Protein AF-A0A2V5M736-F1 (afdb_monomer_lite)

Radius of gyration: 25.71 Å; chains: 1; bounding box: 48×57×89 Å

pLDDT: mean 70.09, std 12.22, range [40.94, 85.44]

Foldseek 3Di:
DDDDDDDDDDDPPPPDDPDDDDDDDDQDCDPNDRDDPLVVLLVVLVVLLVVLVVVQVVVCVVVVHNDRDPVNLVSLLVSLVSQLCSCVPPVVDPVSNCVSPVCNVVSVVVVVCVVVDPDPPPVPPPDDPDD

Structure (mmCIF, N/CA/C/O backbone):
data_AF-A0A2V5M736-F1
#
_entry.id   AF-A0A2V5M736-F1
#
loop_
_atom_site.group_PDB
_atom_site.id
_atom_site.type_symbol
_atom_site.label_atom_id
_atom_site.label_alt_id
_atom_site.label_comp_id
_atom_site.label_asym_id
_atom_site.label_entity_id
_atom_site.label_seq_id
_atom_site.pdbx_PDB_ins_code
_atom_site.Cartn_x
_atom_site.Cartn_y
_atom_site.Cartn_z
_atom_site.occupancy
_atom_site.B_iso_or_equiv
_atom_site.auth_seq_id
_atom_site.auth_comp_id
_atom_site.auth_asym_id
_atom_site.auth_atom_id
_atom_site.pdbx_PDB_model_num
ATOM 1 N N . MET A 1 1 ? 23.558 45.824 -41.342 1.00 46.72 1 MET A N 1
ATOM 2 C CA . MET A 1 1 ? 22.916 44.499 -41.543 1.00 46.72 1 MET A CA 1
ATOM 3 C C . MET A 1 1 ? 23.801 43.703 -42.495 1.00 46.72 1 MET A C 1
ATOM 5 O O . MET A 1 1 ? 24.246 44.355 -43.432 1.00 46.72 1 MET A O 1
ATOM 9 N N . PRO A 1 2 ? 24.092 42.393 -42.314 1.00 46.56 2 PRO A N 1
ATOM 10 C CA . PRO A 1 2 ? 23.456 41.366 -41.462 1.00 46.56 2 PRO A CA 1
ATOM 11 C C . PRO A 1 2 ? 24.421 40.740 -40.410 1.00 46.56 2 PRO A C 1
ATOM 13 O O . PRO A 1 2 ? 25.632 40.865 -40.515 1.00 46.56 2 PRO A O 1
ATOM 16 N N . ALA A 1 3 ? 23.926 40.324 -39.235 1.00 50.12 3 ALA A N 1
ATOM 17 C CA . ALA A 1 3 ? 23.600 38.936 -38.836 1.00 50.12 3 ALA A CA 1
ATOM 18 C C . ALA A 1 3 ? 24.798 37.967 -38.975 1.00 50.12 3 ALA A C 1
ATOM 20 O O . ALA A 1 3 ? 25.278 37.733 -40.069 1.00 50.12 3 ALA A O 1
ATOM 21 N N . GLY A 1 4 ? 25.364 37.381 -37.922 1.00 51.75 4 GLY A N 1
ATOM 22 C CA . GLY A 1 4 ? 24.696 36.724 -36.808 1.00 51.75 4 GLY A CA 1
ATOM 23 C C . GLY A 1 4 ? 24.844 35.211 -36.980 1.00 51.75 4 GLY A C 1
ATOM 24 O O . GLY A 1 4 ? 24.398 34.684 -37.992 1.00 51.75 4 GLY A O 1
ATOM 25 N N . LYS A 1 5 ? 25.455 34.543 -35.989 1.00 51.03 5 LYS A N 1
ATOM 26 C CA . LYS A 1 5 ? 25.045 33.256 -35.379 1.00 51.03 5 LYS A CA 1
ATOM 27 C C . LYS A 1 5 ? 26.230 32.621 -34.637 1.00 51.03 5 LYS A C 1
ATOM 29 O O . LYS A 1 5 ? 27.162 32.109 -35.241 1.00 51.03 5 LYS A O 1
ATOM 34 N N . ARG A 1 6 ? 26.149 32.631 -33.301 1.00 58.22 6 ARG A N 1
ATOM 35 C CA . ARG A 1 6 ? 26.844 31.655 -32.448 1.00 58.22 6 ARG A CA 1
ATOM 36 C C . ARG A 1 6 ? 26.275 30.265 -32.767 1.00 58.22 6 ARG A C 1
ATOM 38 O O . ARG A 1 6 ? 25.044 30.166 -32.809 1.00 58.22 6 ARG A O 1
ATOM 45 N N . PRO A 1 7 ? 27.091 29.212 -32.938 1.00 57.09 7 PRO A N 1
ATOM 46 C CA . PRO A 1 7 ? 26.573 27.857 -32.925 1.00 57.09 7 PRO A CA 1
ATOM 47 C C . PRO A 1 7 ? 26.137 27.550 -31.493 1.00 57.09 7 PRO A C 1
ATOM 49 O O . PRO A 1 7 ? 26.945 27.451 -30.572 1.00 57.09 7 PRO A O 1
ATOM 52 N N . ARG A 1 8 ? 24.822 27.503 -31.318 1.00 60.22 8 ARG A N 1
ATOM 53 C CA . ARG A 1 8 ? 24.154 26.860 -30.202 1.00 60.22 8 ARG A CA 1
ATOM 54 C C . ARG A 1 8 ? 23.979 25.383 -30.572 1.00 60.22 8 ARG A C 1
ATOM 56 O O . ARG A 1 8 ? 23.652 25.082 -31.715 1.00 60.22 8 ARG A O 1
ATOM 63 N N . ASP A 1 9 ? 24.146 24.538 -29.564 1.00 56.28 9 ASP A N 1
ATOM 64 C CA . ASP A 1 9 ? 23.500 23.232 -29.415 1.00 56.28 9 ASP A CA 1
ATOM 65 C C . ASP A 1 9 ? 24.159 22.021 -30.102 1.00 56.28 9 ASP A C 1
ATOM 67 O O . ASP A 1 9 ? 23.994 21.732 -31.282 1.00 56.28 9 ASP A O 1
ATOM 71 N N . GLY A 1 10 ? 24.854 21.247 -29.271 1.00 55.25 10 GLY A N 1
ATOM 72 C CA . GLY A 1 10 ? 25.363 19.905 -29.539 1.00 55.25 10 GLY A CA 1
ATOM 73 C C . GLY A 1 10 ? 26.433 19.625 -28.485 1.00 55.25 10 GLY A C 1
ATOM 74 O O . GLY A 1 10 ? 27.446 20.297 -28.462 1.00 55.25 10 GLY A O 1
ATOM 75 N N . MET A 1 11 ? 26.295 18.728 -27.519 1.00 48.44 11 MET A N 1
ATOM 76 C CA . MET A 1 11 ? 25.617 17.447 -27.531 1.00 48.44 11 MET A CA 1
ATOM 77 C C . MET A 1 11 ? 25.265 17.098 -26.079 1.00 48.44 11 MET A C 1
ATOM 79 O O . MET A 1 11 ? 26.144 16.826 -25.267 1.00 48.44 11 MET A O 1
ATOM 83 N N . CYS A 1 12 ? 23.975 17.076 -25.744 1.00 49.59 12 CYS A N 1
ATOM 84 C CA . CYS A 1 12 ? 23.503 16.300 -24.601 1.00 49.59 12 CYS A CA 1
ATOM 85 C C . CYS A 1 12 ? 23.469 14.832 -25.057 1.00 49.59 12 CYS A C 1
ATOM 87 O O . CYS A 1 12 ? 22.487 14.364 -25.628 1.00 49.59 12 CYS A O 1
ATOM 89 N N . SER A 1 13 ? 24.595 14.131 -24.920 1.00 51.31 13 SER A N 1
ATOM 90 C CA . SER A 1 13 ? 24.792 12.736 -25.341 1.00 51.31 13 SER A CA 1
ATOM 91 C C . SER A 1 13 ? 24.376 11.704 -24.281 1.00 51.31 13 SER A C 1
ATOM 93 O O . SER A 1 13 ? 24.669 10.522 -24.429 1.00 51.31 13 SER A O 1
ATOM 95 N N . TRP A 1 14 ? 23.640 12.107 -23.241 1.00 40.94 14 TRP A N 1
ATOM 96 C CA . TRP A 1 14 ? 23.296 11.251 -22.095 1.00 40.94 14 TRP A CA 1
ATOM 97 C C . TRP A 1 14 ? 21.907 10.605 -22.136 1.00 40.94 14 TRP A C 1
ATOM 99 O O . TRP A 1 14 ? 21.395 10.190 -21.101 1.00 40.94 14 TRP A O 1
ATOM 109 N N . GLN A 1 15 ? 21.269 10.477 -23.303 1.00 53.62 15 GLN A N 1
ATOM 110 C CA . GLN A 1 15 ? 19.900 9.943 -23.338 1.00 53.62 15 GLN A CA 1
ATOM 111 C C . GLN A 1 15 ? 19.605 9.039 -24.529 1.00 53.62 15 GLN A C 1
ATOM 113 O O . GLN A 1 15 ? 18.580 9.157 -25.191 1.00 53.62 15 GLN A O 1
ATOM 118 N N . ARG A 1 16 ? 20.506 8.092 -24.796 1.00 53.06 16 ARG A N 1
ATOM 119 C CA . ARG A 1 16 ? 20.179 6.886 -25.564 1.00 53.06 16 ARG A CA 1
ATOM 120 C C . ARG A 1 16 ? 20.833 5.678 -24.912 1.00 53.06 16 ARG A C 1
ATOM 122 O O . ARG A 1 16 ? 21.934 5.291 -25.277 1.00 53.06 16 ARG A O 1
ATOM 129 N N . GLN A 1 17 ? 20.138 5.086 -23.948 1.00 54.66 17 GLN A N 1
ATOM 130 C CA . GLN A 1 17 ? 20.361 3.685 -23.614 1.00 54.66 17 GLN A CA 1
ATOM 131 C C . GLN A 1 17 ? 19.423 2.844 -24.496 1.00 54.66 17 GLN A C 1
ATOM 133 O O . GLN A 1 17 ? 18.205 3.033 -24.417 1.00 54.66 17 GLN A O 1
ATOM 138 N N . PRO A 1 18 ? 19.950 1.963 -25.365 1.00 46.91 18 PRO A N 1
ATOM 139 C CA . PRO A 1 18 ? 19.142 0.981 -26.066 1.00 46.91 18 PRO A CA 1
ATOM 140 C C . PRO A 1 18 ? 18.792 -0.120 -25.062 1.00 46.9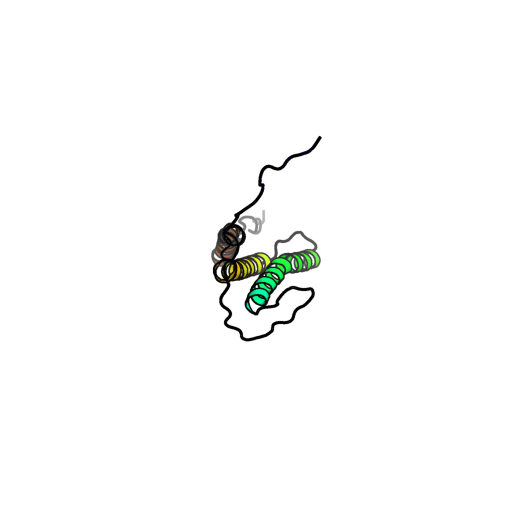1 18 PRO A C 1
ATOM 142 O O . PRO A 1 18 ? 19.645 -0.904 -24.653 1.00 46.91 18 PRO A O 1
ATOM 145 N N . MET A 1 19 ? 17.536 -0.159 -24.623 1.00 48.19 19 MET A N 1
ATOM 146 C CA . MET A 1 19 ? 17.047 -1.277 -23.823 1.00 48.19 19 MET A CA 1
ATOM 147 C C . MET A 1 19 ? 16.938 -2.498 -24.735 1.00 48.19 19 MET A C 1
ATOM 149 O O . MET A 1 19 ? 16.061 -2.567 -25.598 1.00 48.19 19 MET A O 1
ATOM 153 N N . HIS A 1 20 ? 17.872 -3.432 -24.561 1.00 52.50 20 HIS A N 1
ATOM 154 C CA . HIS A 1 20 ? 17.876 -4.718 -25.238 1.00 52.50 20 HIS A CA 1
ATOM 155 C C . HIS A 1 20 ? 16.542 -5.435 -25.010 1.00 52.50 20 HIS A C 1
ATOM 157 O O . HIS A 1 20 ? 16.119 -5.691 -23.884 1.00 52.50 20 HIS A O 1
ATOM 163 N N . SER A 1 21 ? 15.877 -5.716 -26.126 1.00 65.31 21 SER A N 1
ATOM 164 C CA . SER A 1 21 ? 14.635 -6.465 -26.224 1.00 65.31 21 SER A CA 1
ATOM 165 C C . SER A 1 21 ? 14.881 -7.942 -25.934 1.00 65.31 21 SER A C 1
ATOM 167 O O . SER A 1 21 ? 15.687 -8.567 -26.615 1.00 65.31 21 SER A O 1
ATOM 169 N N . PHE A 1 22 ? 14.135 -8.509 -24.989 1.00 52.44 22 PHE A N 1
ATOM 170 C CA . PHE A 1 22 ? 13.790 -9.931 -24.981 1.00 52.44 22 PHE A CA 1
ATOM 171 C C . PHE A 1 22 ? 12.305 -10.045 -24.617 1.00 52.44 22 PHE A C 1
ATOM 173 O O . PHE A 1 22 ? 11.903 -9.929 -23.462 1.00 52.44 22 PHE A O 1
ATOM 180 N N . HIS A 1 23 ? 11.494 -10.148 -25.669 1.00 64.56 23 HIS A N 1
ATOM 181 C CA . HIS A 1 23 ? 10.037 -10.252 -25.658 1.00 64.56 23 HIS A CA 1
ATOM 182 C C . HIS A 1 23 ? 9.572 -11.580 -25.053 1.00 64.56 23 HIS A C 1
ATOM 184 O O . HIS A 1 23 ? 10.181 -12.602 -25.340 1.00 64.56 23 HIS A O 1
ATOM 190 N N . LEU A 1 24 ? 8.435 -11.584 -24.350 1.00 53.69 24 LEU A N 1
ATOM 191 C CA . LEU A 1 24 ? 7.320 -12.505 -24.619 1.00 53.69 24 LEU A CA 1
ATOM 192 C C . LEU A 1 24 ? 6.146 -12.161 -23.689 1.00 53.69 24 LEU A C 1
ATOM 194 O O . LEU A 1 24 ? 6.280 -12.226 -22.472 1.00 53.69 24 LEU A O 1
ATOM 198 N N . LEU A 1 25 ? 4.994 -11.872 -24.301 1.00 51.34 25 LEU A N 1
ATOM 199 C CA . LEU A 1 25 ? 3.650 -11.686 -23.730 1.00 51.34 25 LEU A CA 1
ATOM 200 C C . LEU A 1 25 ? 3.168 -10.229 -23.553 1.00 51.34 25 LEU A C 1
ATOM 202 O O . LEU A 1 25 ? 3.359 -9.586 -22.522 1.00 51.34 25 LEU A O 1
ATOM 206 N N . ALA A 1 26 ? 2.394 -9.832 -24.573 1.00 53.12 26 ALA A N 1
ATOM 207 C CA . ALA A 1 26 ? 1.316 -8.840 -24.569 1.00 53.12 26 ALA A CA 1
ATOM 208 C C . ALA A 1 26 ? 1.676 -7.360 -24.776 1.00 53.12 26 ALA A C 1
ATOM 210 O O . ALA A 1 26 ? 1.221 -6.519 -24.010 1.00 53.12 26 ALA A O 1
ATOM 211 N N . ASP A 1 27 ? 2.348 -7.027 -25.885 1.00 48.66 27 ASP A N 1
ATOM 212 C CA . ASP A 1 27 ? 2.401 -5.653 -26.409 1.00 48.66 27 ASP A CA 1
ATOM 213 C C . ASP A 1 27 ? 1.004 -5.185 -26.888 1.00 48.66 27 ASP A C 1
ATOM 215 O O . ASP A 1 27 ? 0.715 -5.101 -28.081 1.00 48.66 27 ASP A O 1
ATOM 219 N N . ALA A 1 28 ? 0.097 -4.883 -25.956 1.00 53.41 28 ALA A N 1
ATOM 220 C CA . ALA A 1 28 ? -1.131 -4.148 -26.239 1.00 53.41 28 ALA A CA 1
ATOM 221 C C . ALA A 1 28 ? -0.828 -2.651 -26.109 1.00 53.41 28 ALA A C 1
ATOM 223 O O . ALA A 1 28 ? -0.633 -2.140 -25.008 1.00 53.41 28 ALA A O 1
ATOM 224 N N . ALA A 1 29 ? -0.759 -1.933 -27.229 1.00 50.38 29 ALA A N 1
ATOM 225 C CA . ALA A 1 29 ? -0.625 -0.481 -27.227 1.00 50.38 29 ALA A CA 1
ATOM 226 C C . ALA A 1 29 ? -1.997 0.160 -26.970 1.00 50.38 29 ALA A C 1
ATOM 228 O O . ALA A 1 29 ? -2.729 0.485 -27.901 1.00 50.38 29 ALA A O 1
ATOM 229 N N . ILE A 1 30 ? -2.358 0.354 -25.702 1.00 54.81 30 ILE A N 1
ATOM 230 C CA . ILE A 1 30 ? -3.514 1.184 -25.346 1.00 54.81 30 ILE A CA 1
ATOM 231 C C . ILE A 1 30 ? -2.988 2.612 -25.163 1.00 54.81 30 ILE A C 1
ATOM 233 O O . ILE A 1 30 ? -2.168 2.869 -24.283 1.00 54.81 30 ILE A O 1
ATOM 237 N N . ALA A 1 31 ? -3.403 3.533 -26.038 1.00 55.03 31 ALA A N 1
ATOM 238 C CA . ALA A 1 31 ? -3.054 4.960 -25.977 1.00 55.03 31 ALA A CA 1
ATOM 239 C C . ALA A 1 31 ? -1.536 5.288 -25.986 1.00 55.03 31 ALA A C 1
ATOM 241 O O . ALA A 1 31 ? -1.097 6.234 -25.337 1.00 55.03 31 ALA A O 1
ATOM 242 N N . GLY A 1 32 ? -0.715 4.513 -26.709 1.00 58.25 32 GLY A N 1
ATOM 243 C CA . GLY A 1 32 ? 0.740 4.743 -26.804 1.00 58.25 32 GLY A CA 1
ATOM 244 C C . GLY A 1 32 ? 1.551 4.231 -25.605 1.00 58.25 32 GLY A C 1
ATOM 245 O O . GLY A 1 32 ? 2.759 4.453 -25.530 1.00 58.25 32 GLY A O 1
ATOM 246 N N . ILE A 1 33 ? 0.912 3.515 -24.676 1.00 60.69 33 ILE A N 1
ATOM 247 C CA . ILE A 1 33 ? 1.567 2.873 -23.537 1.00 60.69 33 ILE A CA 1
ATOM 248 C C . ILE A 1 33 ? 1.793 1.402 -23.892 1.00 60.69 33 ILE A C 1
ATOM 250 O O . ILE A 1 33 ? 0.842 0.640 -24.025 1.00 60.69 33 ILE A O 1
ATOM 254 N N . THR A 1 34 ? 3.056 0.989 -24.029 1.00 64.88 34 THR A N 1
ATOM 255 C CA . THR A 1 34 ? 3.420 -0.426 -24.218 1.00 64.88 34 THR A CA 1
ATOM 256 C C . THR A 1 34 ? 3.078 -1.215 -22.960 1.00 64.88 34 THR A C 1
ATOM 258 O O . THR A 1 34 ? 3.733 -1.040 -21.935 1.00 64.88 34 THR A O 1
ATOM 261 N N . VAL A 1 35 ? 2.020 -2.018 -22.953 1.00 61.25 35 VAL A N 1
ATOM 262 C CA . VAL A 1 35 ? 1.694 -2.827 -21.771 1.00 61.25 35 VAL A CA 1
ATOM 263 C C . VAL A 1 35 ? 2.678 -3.999 -21.716 1.00 61.25 35 VAL A C 1
ATOM 265 O O . VAL A 1 35 ? 2.805 -4.736 -22.673 1.00 61.25 35 VAL A O 1
ATOM 268 N N . ASN A 1 36 ? 3.416 -4.141 -20.613 1.00 73.88 36 ASN A N 1
ATOM 269 C CA . ASN A 1 36 ? 4.322 -5.269 -20.361 1.00 73.88 36 ASN A CA 1
ATOM 270 C C . ASN A 1 36 ? 3.845 -5.991 -19.097 1.00 73.88 36 ASN A C 1
ATOM 272 O O . ASN A 1 36 ? 3.305 -5.333 -18.204 1.00 73.88 36 ASN A O 1
ATOM 276 N N . GLY A 1 37 ? 4.119 -7.293 -18.949 1.00 73.88 37 GLY A N 1
ATOM 277 C CA . GLY A 1 37 ? 3.794 -8.044 -17.720 1.00 73.88 37 GLY A CA 1
ATOM 278 C C . GLY A 1 37 ? 4.306 -7.368 -16.436 1.00 73.88 37 GLY A C 1
ATOM 279 O O . GLY A 1 37 ? 3.605 -7.290 -15.430 1.00 73.88 37 GLY A O 1
ATOM 280 N N . TRP A 1 38 ? 5.476 -6.731 -16.508 1.00 70.94 38 TRP A N 1
ATOM 281 C CA . TRP A 1 38 ? 6.030 -5.913 -15.425 1.00 70.94 38 TRP A CA 1
ATOM 282 C C . TRP A 1 38 ? 5.202 -4.661 -15.095 1.00 70.94 38 TRP A C 1
ATOM 284 O O . TRP A 1 38 ? 5.089 -4.289 -13.930 1.00 70.94 38 TRP A O 1
ATOM 294 N N . LYS A 1 39 ? 4.578 -4.016 -16.089 1.00 73.19 39 LYS A N 1
ATOM 295 C CA . LYS A 1 39 ? 3.671 -2.878 -15.854 1.00 73.19 39 LYS A CA 1
ATOM 296 C C . LYS A 1 39 ? 2.360 -3.328 -15.219 1.00 73.19 39 LYS A C 1
ATOM 298 O O . LYS A 1 39 ? 1.842 -2.612 -14.370 1.00 73.19 39 LYS A O 1
ATOM 303 N N . ILE A 1 40 ? 1.870 -4.520 -15.570 1.00 79.75 40 ILE A N 1
ATOM 304 C CA . ILE A 1 40 ? 0.701 -5.125 -14.916 1.00 79.75 40 ILE A CA 1
ATOM 305 C C . ILE A 1 40 ? 0.992 -5.333 -13.426 1.00 79.75 40 ILE A C 1
ATOM 307 O O . ILE A 1 40 ? 0.152 -4.991 -12.597 1.00 79.75 40 ILE A O 1
ATOM 311 N N . LEU A 1 41 ? 2.202 -5.785 -13.068 1.00 79.44 41 LEU A N 1
ATOM 312 C CA . LEU A 1 41 ? 2.615 -5.905 -11.668 1.00 79.44 41 LEU A CA 1
ATOM 313 C C . LEU A 1 41 ? 2.580 -4.544 -10.946 1.00 79.44 41 LEU A C 1
ATOM 315 O O . LEU A 1 41 ? 1.970 -4.428 -9.883 1.00 79.44 41 LEU A O 1
ATOM 319 N N . GLY A 1 42 ? 3.141 -3.492 -11.550 1.00 80.00 42 GLY A N 1
ATOM 320 C CA . GLY A 1 42 ? 3.092 -2.130 -10.999 1.00 80.00 42 GLY A CA 1
ATOM 321 C C . GLY A 1 42 ? 1.667 -1.576 -10.849 1.00 80.00 42 GLY A C 1
ATOM 322 O O . GLY A 1 42 ? 1.333 -0.965 -9.833 1.00 80.00 42 GLY A O 1
ATOM 323 N N . TRP A 1 43 ? 0.791 -1.826 -11.824 1.00 82.25 43 TRP A N 1
ATOM 324 C CA . TRP A 1 43 ? -0.621 -1.441 -11.748 1.00 82.25 43 TRP A CA 1
ATOM 325 C C . TRP A 1 43 ? -1.378 -2.229 -10.687 1.00 82.25 43 TRP A C 1
ATOM 327 O O . TRP A 1 43 ? -2.157 -1.638 -9.947 1.00 82.25 43 TRP A O 1
ATOM 337 N N . SER A 1 44 ? -1.104 -3.526 -10.550 1.00 82.19 44 SER A N 1
ATOM 338 C CA . SER A 1 44 ? -1.696 -4.354 -9.500 1.00 82.19 44 SER A CA 1
ATOM 339 C C . SER A 1 44 ? -1.302 -3.850 -8.107 1.00 82.19 44 SER A C 1
ATOM 341 O O . SER A 1 44 ? -2.169 -3.697 -7.251 1.00 82.19 44 SER A O 1
ATOM 343 N N . GLY A 1 45 ? -0.035 -3.457 -7.914 1.00 80.12 45 GLY A N 1
ATOM 344 C CA . GLY A 1 45 ? 0.435 -2.799 -6.694 1.00 80.12 45 GLY A CA 1
ATOM 345 C C . GLY A 1 45 ? -0.324 -1.504 -6.399 1.00 80.12 45 GLY A C 1
ATOM 346 O O . GLY A 1 45 ? -0.786 -1.313 -5.277 1.00 80.12 45 GLY A O 1
ATOM 347 N N . ASN A 1 46 ? -0.545 -0.656 -7.409 1.00 82.38 46 ASN A N 1
ATOM 348 C CA . ASN A 1 46 ? -1.351 0.563 -7.262 1.00 82.38 46 ASN A CA 1
ATOM 349 C C . ASN A 1 46 ? -2.822 0.278 -6.933 1.00 82.38 46 AS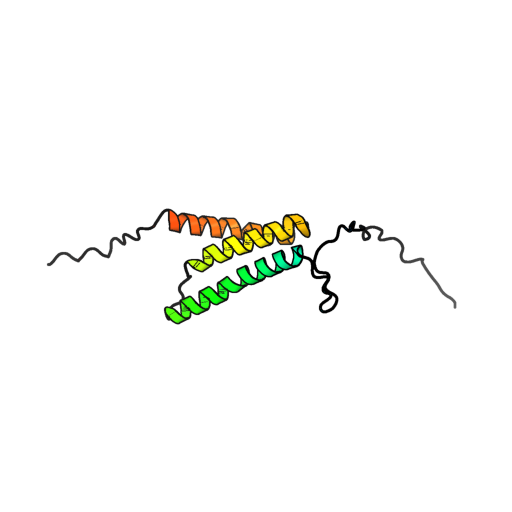N A C 1
ATOM 351 O O . ASN A 1 46 ? -3.399 0.966 -6.094 1.00 82.38 46 ASN A O 1
ATOM 355 N N . VAL A 1 47 ? -3.432 -0.736 -7.553 1.00 85.44 47 VAL A N 1
ATOM 356 C CA . VAL A 1 47 ? -4.816 -1.140 -7.265 1.00 85.44 47 VAL A CA 1
ATOM 357 C C . VAL A 1 47 ? -4.936 -1.641 -5.829 1.00 85.44 47 VAL A C 1
ATOM 359 O O . VAL A 1 47 ? -5.837 -1.213 -5.113 1.00 85.44 47 VAL A O 1
ATOM 362 N N . VAL A 1 48 ? -4.003 -2.478 -5.370 1.00 81.69 48 VAL A N 1
ATOM 363 C CA . VAL A 1 48 ? -3.957 -2.957 -3.978 1.00 81.69 48 VAL A CA 1
ATOM 364 C C . VAL A 1 48 ? -3.741 -1.796 -3.006 1.00 81.69 48 VAL A C 1
ATOM 366 O O . VAL A 1 48 ? -4.408 -1.715 -1.974 1.00 81.69 48 VAL A O 1
ATOM 369 N N . PHE A 1 49 ? -2.865 -0.851 -3.352 1.00 77.00 49 PHE A N 1
ATOM 370 C CA . PHE A 1 49 ? -2.629 0.339 -2.540 1.00 77.00 49 PHE A CA 1
ATOM 371 C C . PHE A 1 49 ? -3.867 1.247 -2.474 1.00 77.00 49 PHE A C 1
ATOM 373 O O . PHE A 1 49 ? -4.177 1.785 -1.415 1.00 77.00 49 PHE A O 1
ATOM 380 N N . GLY A 1 50 ? -4.616 1.381 -3.571 1.00 78.75 50 GLY A N 1
ATOM 381 C CA . GLY A 1 50 ? -5.889 2.106 -3.621 1.00 78.75 50 GLY A CA 1
ATOM 382 C C . GLY A 1 50 ? -7.023 1.388 -2.883 1.00 78.75 50 GLY A C 1
ATOM 383 O O . GLY A 1 50 ? -7.829 2.033 -2.208 1.00 78.75 50 GLY A O 1
ATOM 384 N N . ALA A 1 51 ? -7.047 0.052 -2.918 1.00 82.00 51 ALA A N 1
ATOM 385 C CA . ALA A 1 51 ? -8.052 -0.769 -2.247 1.00 82.00 51 ALA A CA 1
ATOM 386 C C . ALA A 1 51 ? -8.107 -0.514 -0.732 1.00 82.00 51 ALA A C 1
ATOM 388 O O . ALA A 1 51 ? -9.171 -0.659 -0.133 1.00 82.00 51 ALA A O 1
ATOM 389 N N . ARG A 1 52 ? -7.016 -0.038 -0.112 1.00 79.50 52 ARG A N 1
ATOM 390 C CA . ARG A 1 52 ? -6.993 0.360 1.308 1.00 79.50 52 ARG A CA 1
ATOM 391 C C . ARG A 1 52 ? -8.066 1.396 1.656 1.00 79.50 52 ARG A C 1
ATOM 393 O O . ARG A 1 52 ? -8.627 1.345 2.747 1.00 79.50 52 ARG A O 1
ATOM 400 N N . PHE A 1 53 ? -8.347 2.326 0.742 1.00 79.56 53 PHE A N 1
ATOM 401 C CA . PHE A 1 53 ? -9.359 3.362 0.939 1.00 79.56 53 PHE A CA 1
ATOM 402 C C . PHE A 1 53 ? -10.765 2.793 0.784 1.00 79.56 53 PHE A C 1
ATOM 404 O O . PHE A 1 53 ? -11.650 3.144 1.553 1.00 79.56 53 PHE A O 1
ATOM 411 N N . ILE A 1 54 ? -10.951 1.856 -0.146 1.00 82.69 54 ILE A N 1
ATOM 412 C CA . ILE A 1 54 ? -12.224 1.153 -0.329 1.00 82.69 54 ILE A CA 1
ATOM 413 C C . ILE A 1 54 ? -12.540 0.309 0.911 1.00 82.69 54 ILE A C 1
ATOM 415 O O . ILE A 1 54 ? -13.640 0.382 1.448 1.00 82.69 54 ILE A O 1
ATOM 419 N N . ILE A 1 55 ? -11.561 -0.439 1.426 1.00 79.12 55 ILE A N 1
ATOM 420 C CA . ILE A 1 55 ? -11.716 -1.241 2.648 1.00 79.12 55 ILE A CA 1
ATOM 421 C C . ILE A 1 55 ? -12.010 -0.339 3.851 1.00 79.12 55 ILE A C 1
ATOM 423 O O . ILE A 1 55 ? -12.877 -0.663 4.662 1.00 79.12 55 ILE A O 1
ATOM 427 N N . GLN A 1 56 ? -11.319 0.799 3.965 1.00 78.75 56 GLN A N 1
ATOM 428 C CA . GLN A 1 56 ? -11.579 1.787 5.013 1.00 78.75 56 GLN A CA 1
ATOM 429 C C . GLN A 1 56 ? -12.982 2.381 4.914 1.00 78.75 56 GLN A C 1
ATOM 431 O O . GLN A 1 56 ? -13.659 2.473 5.936 1.00 78.75 56 GLN A O 1
ATOM 436 N N . TRP A 1 57 ? -13.441 2.717 3.713 1.00 81.06 57 TRP A N 1
ATOM 437 C CA . TRP A 1 57 ? -14.790 3.215 3.489 1.00 81.06 57 TRP A CA 1
ATOM 438 C C . TRP A 1 57 ? -15.834 2.167 3.889 1.00 81.06 57 TRP A C 1
ATOM 440 O O . TRP A 1 57 ? -16.648 2.436 4.771 1.00 81.06 57 TRP A O 1
ATOM 450 N N . ILE A 1 58 ? -15.752 0.945 3.355 1.00 80.94 58 ILE A N 1
ATOM 451 C CA . ILE A 1 58 ? -16.703 -0.134 3.668 1.00 80.94 58 ILE A CA 1
ATOM 452 C C . ILE A 1 58 ? -16.738 -0.416 5.178 1.00 80.94 58 ILE A C 1
ATOM 454 O O . ILE A 1 58 ? -17.810 -0.577 5.763 1.00 80.94 58 ILE A O 1
ATOM 458 N N . ALA A 1 59 ? -15.577 -0.453 5.836 1.00 76.75 59 ALA A N 1
ATOM 459 C CA . ALA A 1 59 ? -15.502 -0.677 7.275 1.00 76.75 59 ALA A CA 1
ATOM 460 C C . ALA A 1 59 ? -16.094 0.485 8.087 1.00 76.75 59 ALA A C 1
ATOM 462 O O . ALA A 1 59 ? -16.821 0.249 9.052 1.00 76.75 59 ALA A O 1
ATOM 463 N N . SER A 1 60 ? -15.817 1.727 7.686 1.00 75.44 60 SER A N 1
ATOM 464 C CA . SER A 1 60 ? -16.355 2.931 8.322 1.00 75.44 60 SER A CA 1
ATOM 465 C C . SER A 1 60 ? -17.874 3.009 8.179 1.00 75.44 60 SER A C 1
ATOM 467 O O . SER A 1 60 ? -18.571 3.353 9.132 1.00 75.44 60 SER A O 1
ATOM 469 N N . GLU A 1 61 ? -18.404 2.648 7.013 1.00 82.00 61 GLU A N 1
ATOM 470 C CA . GLU A 1 61 ? -19.838 2.661 6.726 1.00 82.00 61 GLU A CA 1
ATOM 471 C C . GLU A 1 61 ? -20.576 1.563 7.498 1.00 82.00 61 GLU A C 1
ATOM 473 O O . GLU A 1 61 ? -21.611 1.816 8.118 1.00 82.00 61 GLU A O 1
ATOM 478 N N . ARG A 1 62 ? -19.979 0.368 7.587 1.00 75.44 62 ARG A N 1
ATOM 479 C CA . ARG A 1 62 ? -20.518 -0.742 8.381 1.00 75.44 62 ARG A CA 1
ATOM 480 C C . ARG A 1 62 ? -20.482 -0.470 9.889 1.00 75.44 62 ARG A C 1
ATOM 482 O O . ARG A 1 62 ? -21.367 -0.930 10.604 1.00 75.44 62 ARG A O 1
ATOM 489 N N . ALA A 1 63 ? -19.486 0.271 10.376 1.00 74.94 63 ALA A N 1
ATOM 490 C CA . ALA A 1 63 ? -19.330 0.596 11.795 1.00 74.94 63 ALA A CA 1
ATOM 491 C C . ALA A 1 63 ? -19.957 1.945 12.207 1.00 74.94 63 ALA A C 1
ATOM 493 O O . ALA A 1 63 ? -20.020 2.232 13.404 1.00 74.94 63 ALA A O 1
ATOM 494 N N . ARG A 1 64 ? -20.379 2.786 11.243 1.00 75.94 64 ARG A N 1
ATOM 495 C CA . ARG A 1 64 ? -20.769 4.208 11.41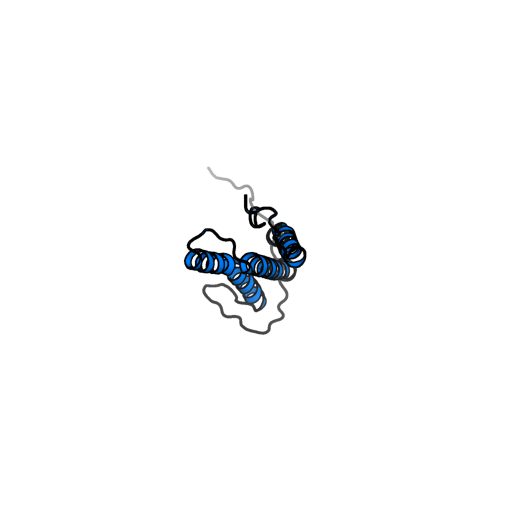4 1.00 75.94 64 ARG A CA 1
ATOM 496 C C . ARG A 1 64 ? -19.821 5.012 12.313 1.00 75.94 64 ARG A C 1
ATOM 498 O O . ARG A 1 64 ? -20.231 5.926 13.026 1.00 75.94 64 ARG A O 1
ATOM 505 N N . LYS A 1 65 ? -18.548 4.637 12.316 1.00 62.72 65 LYS A N 1
ATOM 506 C CA . LYS A 1 65 ? -17.489 5.213 13.144 1.00 62.72 65 LYS A CA 1
ATOM 507 C C . LYS A 1 65 ? -16.219 5.235 12.305 1.00 62.72 65 LYS A C 1
ATOM 509 O O . LYS A 1 65 ? -16.009 4.338 11.49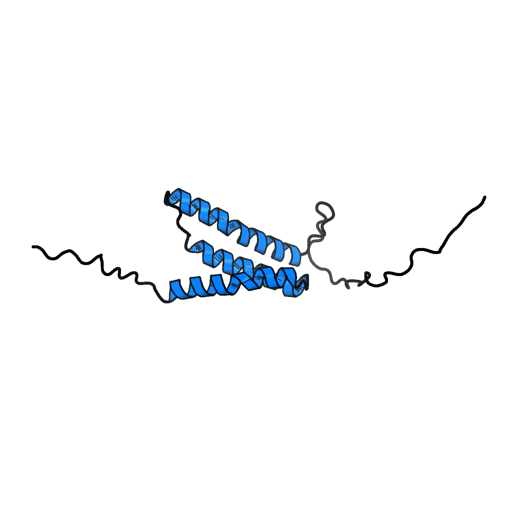2 1.00 62.72 65 LYS A O 1
ATOM 514 N N . SER A 1 66 ? -15.365 6.234 12.521 1.00 55.88 66 SER A N 1
ATOM 515 C CA . SER A 1 66 ? -14.038 6.282 11.901 1.00 55.88 66 SER A CA 1
ATOM 516 C C . SER A 1 66 ? -13.149 5.223 12.554 1.00 55.88 66 SER A C 1
ATOM 518 O O . SER A 1 66 ? -12.461 5.484 13.539 1.00 55.88 66 SER A O 1
ATOM 520 N N . VAL A 1 67 ? -13.252 3.986 12.068 1.00 62.75 67 VAL A N 1
ATOM 521 C CA . VAL A 1 67 ? -12.457 2.851 12.541 1.00 62.75 67 VAL A CA 1
ATOM 522 C C . VAL A 1 67 ? -11.437 2.510 11.465 1.00 62.75 67 VAL A C 1
ATOM 524 O O . VAL A 1 67 ? -11.788 2.376 10.296 1.00 62.75 67 VAL A O 1
ATOM 527 N N . ILE A 1 68 ? -10.171 2.366 11.852 1.00 69.69 68 ILE A N 1
ATOM 528 C CA . ILE A 1 68 ? -9.110 1.903 10.953 1.00 69.69 68 ILE A CA 1
ATOM 529 C C . ILE A 1 68 ? -9.247 0.380 10.850 1.00 69.69 68 ILE A C 1
ATOM 531 O O . ILE A 1 68 ? -8.983 -0.309 11.840 1.00 69.69 68 ILE A O 1
ATOM 535 N N . PRO A 1 69 ? -9.680 -0.179 9.705 1.00 68.38 69 PRO A N 1
ATOM 536 C CA . PRO A 1 69 ? -9.908 -1.608 9.621 1.00 68.38 69 PRO A CA 1
ATOM 537 C C . PRO A 1 69 ? -8.604 -2.389 9.640 1.00 68.38 69 PRO A C 1
ATOM 539 O O . PRO A 1 69 ? -7.567 -1.967 9.137 1.00 68.38 69 PRO A O 1
ATOM 542 N N . VAL A 1 70 ? -8.709 -3.601 10.157 1.00 67.12 70 VAL A N 1
ATOM 543 C CA . VAL A 1 70 ? -7.646 -4.600 10.251 1.00 67.12 70 VAL A CA 1
ATOM 544 C C . VAL A 1 70 ? -6.959 -4.831 8.891 1.00 67.12 70 VAL A C 1
ATOM 546 O O . VAL A 1 70 ? -5.731 -4.793 8.799 1.00 67.12 70 VAL A O 1
ATOM 549 N N . GLY A 1 71 ? -7.748 -4.939 7.815 1.00 69.75 71 GLY A N 1
ATOM 550 C CA . GLY A 1 71 ? -7.250 -5.123 6.446 1.00 69.75 71 GLY A CA 1
ATOM 551 C C . GLY A 1 71 ? -6.461 -3.935 5.877 1.00 69.75 71 GLY A C 1
ATOM 552 O O . GLY A 1 71 ? -5.734 -4.099 4.903 1.00 69.75 71 GLY A O 1
ATOM 553 N N . PHE A 1 72 ? -6.533 -2.749 6.493 1.00 73.81 72 PHE A N 1
ATOM 554 C CA . PHE A 1 72 ? -5.779 -1.571 6.052 1.00 73.81 72 PHE A CA 1
ATOM 555 C C . PHE A 1 72 ? -4.267 -1.809 6.107 1.00 73.81 72 PHE A C 1
ATOM 557 O O . PHE A 1 72 ? -3.541 -1.473 5.170 1.00 73.81 72 PHE A O 1
ATOM 564 N N . TRP A 1 73 ? -3.795 -2.399 7.205 1.00 74.44 73 TRP A N 1
ATOM 565 C CA . TRP A 1 73 ? -2.370 -2.628 7.444 1.00 74.44 73 TRP A CA 1
ATOM 566 C C . TRP A 1 73 ? -1.808 -3.715 6.526 1.00 74.44 73 TRP A C 1
ATOM 568 O O . TRP A 1 73 ? -0.698 -3.576 6.020 1.00 74.44 73 TRP A O 1
ATOM 578 N N . GLU A 1 74 ? -2.600 -4.753 6.255 1.00 75.88 74 GLU A N 1
ATOM 579 C CA . GLU A 1 74 ? -2.219 -5.872 5.387 1.00 75.88 74 GLU A CA 1
ATOM 580 C C . GLU A 1 74 ? -2.170 -5.442 3.917 1.00 75.88 74 GLU A C 1
ATOM 582 O O . GLU A 1 74 ? -1.157 -5.655 3.251 1.00 75.88 74 GLU A O 1
ATOM 587 N N . CYS A 1 75 ? -3.189 -4.725 3.428 1.00 78.50 75 CYS A N 1
ATOM 588 C CA . CYS A 1 75 ? -3.174 -4.174 2.070 1.00 78.50 75 CYS A CA 1
ATOM 589 C C . CYS A 1 75 ? -2.040 -3.167 1.860 1.00 78.50 75 CYS A C 1
ATOM 591 O O . CYS A 1 75 ? -1.437 -3.145 0.789 1.00 78.50 75 CYS A O 1
ATOM 593 N N . SER A 1 76 ? -1.717 -2.356 2.871 1.00 78.69 76 SER A N 1
ATOM 594 C CA . SER A 1 76 ? -0.635 -1.373 2.762 1.00 78.69 76 SER A CA 1
ATOM 595 C C . SER A 1 76 ? 0.743 -2.041 2.726 1.00 78.69 76 SER A C 1
ATOM 597 O O . SER A 1 76 ? 1.582 -1.660 1.914 1.00 78.69 76 SER A O 1
ATOM 599 N N . ALA A 1 77 ? 0.964 -3.085 3.534 1.00 81.50 77 ALA A N 1
ATOM 600 C CA . ALA A 1 77 ? 2.195 -3.872 3.484 1.00 81.50 77 ALA A CA 1
ATOM 601 C C . ALA A 1 77 ? 2.357 -4.584 2.130 1.00 81.50 77 ALA A C 1
ATOM 603 O O . ALA A 1 77 ? 3.400 -4.457 1.491 1.00 81.50 77 ALA A O 1
ATOM 604 N N . ILE A 1 78 ? 1.311 -5.268 1.652 1.00 83.94 78 ILE A N 1
ATOM 605 C CA . ILE A 1 78 ? 1.339 -5.994 0.372 1.00 83.94 78 ILE A CA 1
ATOM 606 C C . ILE A 1 78 ? 1.528 -5.024 -0.804 1.00 83.94 78 ILE A C 1
ATOM 608 O O . ILE A 1 78 ? 2.373 -5.261 -1.666 1.00 83.94 78 ILE A O 1
ATOM 612 N N . GLY A 1 79 ? 0.796 -3.906 -0.823 1.00 83.06 79 GLY A N 1
ATOM 613 C CA . GLY A 1 79 ? 0.916 -2.881 -1.861 1.00 83.06 79 GLY A CA 1
ATOM 614 C C . GLY A 1 79 ? 2.313 -2.260 -1.916 1.00 83.06 79 GLY A C 1
ATOM 615 O O . GLY A 1 79 ? 2.894 -2.161 -2.997 1.00 83.06 79 GLY A O 1
ATOM 616 N N . SER A 1 80 ? 2.895 -1.913 -0.761 1.00 83.25 80 SER A N 1
ATOM 617 C CA . SER A 1 80 ? 4.271 -1.406 -0.688 1.00 83.25 80 SER A CA 1
ATOM 618 C C . SER A 1 80 ? 5.298 -2.433 -1.163 1.00 83.25 80 SER A C 1
ATOM 620 O O . SER A 1 80 ? 6.211 -2.056 -1.888 1.00 83.25 80 SER A O 1
ATOM 622 N N . ILE A 1 81 ? 5.154 -3.719 -0.823 1.00 85.44 81 ILE A N 1
ATOM 623 C CA . ILE A 1 81 ? 6.069 -4.777 -1.290 1.00 85.44 81 ILE A CA 1
ATOM 624 C C . ILE A 1 81 ? 5.991 -4.931 -2.814 1.00 85.44 81 ILE A C 1
ATOM 626 O O . ILE A 1 81 ? 7.025 -4.958 -3.479 1.00 85.44 81 ILE A O 1
ATOM 630 N N . LEU A 1 82 ? 4.783 -4.979 -3.382 1.00 83.69 82 LEU A N 1
ATOM 631 C CA . LEU A 1 82 ? 4.585 -5.085 -4.832 1.00 83.69 82 LEU A CA 1
ATOM 632 C C . LEU A 1 82 ? 5.194 -3.891 -5.580 1.00 83.69 82 LEU A C 1
ATOM 634 O O . LEU A 1 82 ? 5.867 -4.072 -6.597 1.00 83.69 82 LEU A O 1
ATOM 638 N N . LEU A 1 83 ? 5.003 -2.676 -5.058 1.00 82.94 83 LEU A N 1
ATOM 639 C CA . LEU A 1 83 ? 5.605 -1.467 -5.620 1.00 82.94 83 LEU A CA 1
ATOM 640 C C . LEU A 1 83 ? 7.128 -1.465 -5.462 1.00 82.94 83 LEU A C 1
ATOM 642 O O . LEU A 1 83 ? 7.825 -1.105 -6.407 1.00 82.94 83 LEU A O 1
ATOM 646 N N . LEU A 1 84 ? 7.658 -1.911 -4.321 1.00 84.44 84 LEU A N 1
ATOM 647 C CA . LEU A 1 84 ? 9.098 -2.021 -4.096 1.00 84.44 84 LEU A CA 1
ATOM 648 C C . LEU A 1 84 ? 9.736 -2.975 -5.111 1.00 84.44 84 LEU A C 1
ATOM 650 O O . LEU A 1 84 ? 10.741 -2.620 -5.720 1.00 84.44 84 LEU A O 1
ATOM 654 N N . ILE A 1 85 ? 9.126 -4.140 -5.355 1.00 83.69 85 ILE A N 1
ATOM 655 C CA . ILE A 1 85 ? 9.582 -5.104 -6.368 1.00 83.69 85 ILE A CA 1
ATOM 656 C C . ILE A 1 85 ? 9.556 -4.451 -7.756 1.00 83.69 85 ILE A C 1
ATOM 658 O O . ILE A 1 85 ? 10.553 -4.487 -8.476 1.00 83.69 85 ILE A O 1
ATOM 662 N N . TYR A 1 86 ? 8.460 -3.781 -8.118 1.00 81.25 86 TYR A N 1
ATOM 663 C CA . TYR A 1 86 ? 8.356 -3.098 -9.407 1.00 81.25 86 TYR A CA 1
ATOM 664 C C . TYR A 1 86 ? 9.433 -2.012 -9.591 1.00 81.25 86 TYR A C 1
ATOM 666 O O . TYR A 1 86 ? 10.146 -2.003 -10.596 1.00 81.25 86 TYR A O 1
ATOM 674 N N . PHE A 1 87 ? 9.597 -1.105 -8.627 1.00 79.56 87 PHE A N 1
ATOM 675 C CA . PHE A 1 87 ? 10.560 -0.008 -8.748 1.00 79.56 87 PHE A CA 1
ATOM 676 C C . PHE A 1 87 ? 12.014 -0.478 -8.664 1.00 79.56 87 PHE A C 1
ATOM 678 O O . PHE A 1 87 ? 12.858 0.083 -9.361 1.00 79.56 87 PHE A O 1
ATOM 685 N N . THR A 1 88 ? 12.297 -1.522 -7.881 1.00 78.31 88 THR A N 1
ATOM 686 C CA . THR A 1 88 ? 13.654 -2.066 -7.711 1.00 78.31 88 THR A CA 1
ATOM 687 C C . THR A 1 88 ? 14.125 -2.830 -8.942 1.00 78.31 88 THR A C 1
ATOM 689 O O . THR A 1 88 ? 15.261 -2.635 -9.360 1.00 78.31 88 THR A O 1
ATOM 692 N N . PHE A 1 89 ? 13.273 -3.670 -9.539 1.00 74.38 89 PHE A N 1
ATOM 693 C CA . PHE A 1 89 ? 13.681 -4.548 -10.643 1.00 74.38 89 PHE A CA 1
ATOM 694 C C . PHE A 1 89 ? 13.405 -3.978 -12.038 1.00 74.38 89 PHE A C 1
ATOM 696 O O . PHE A 1 89 ? 14.067 -4.382 -12.987 1.00 74.38 89 PHE A O 1
ATOM 703 N N . TYR A 1 90 ? 12.434 -3.068 -12.195 1.00 68.19 90 TYR A N 1
ATOM 704 C CA . TYR A 1 90 ? 12.035 -2.581 -13.522 1.00 68.19 90 TYR A CA 1
ATOM 705 C C . TYR A 1 90 ? 12.437 -1.130 -13.793 1.00 68.19 90 TYR A C 1
ATOM 707 O O . TYR A 1 90 ? 12.918 -0.811 -14.879 1.00 68.19 90 TYR A O 1
ATOM 715 N N . ARG A 1 91 ? 12.202 -0.221 -12.839 1.00 69.75 91 ARG A N 1
ATOM 716 C CA . ARG A 1 91 ? 12.401 1.223 -13.065 1.00 69.75 91 ARG A CA 1
ATOM 717 C C . ARG A 1 91 ? 13.760 1.731 -12.576 1.00 69.75 91 ARG A C 1
ATOM 719 O O . ARG A 1 91 ? 14.190 2.767 -13.069 1.00 69.75 91 ARG A O 1
ATOM 726 N N . HIS A 1 92 ? 14.399 1.027 -11.633 1.00 74.38 92 HIS A N 1
ATOM 727 C CA . HIS A 1 92 ? 15.608 1.465 -10.917 1.00 74.38 92 HIS A CA 1
ATOM 728 C C . HIS A 1 92 ? 15.524 2.928 -10.447 1.00 74.38 92 HIS A C 1
ATOM 730 O O . HIS A 1 92 ? 16.501 3.671 -10.471 1.00 74.38 92 HIS A O 1
ATOM 736 N N . ASP A 1 93 ? 14.325 3.353 -10.046 1.00 76.69 93 ASP A N 1
ATOM 737 C CA . ASP A 1 93 ? 14.056 4.729 -9.653 1.00 76.69 93 ASP A CA 1
ATOM 738 C C . ASP A 1 93 ? 14.109 4.837 -8.131 1.00 76.69 93 ASP A C 1
ATOM 740 O O . ASP A 1 93 ? 13.252 4.300 -7.420 1.00 76.69 93 ASP A O 1
ATOM 744 N N . SER A 1 94 ? 15.122 5.545 -7.637 1.00 79.62 94 SER A N 1
ATOM 745 C CA . SER A 1 94 ? 15.345 5.758 -6.210 1.00 79.62 94 SER A CA 1
ATOM 746 C C . SER A 1 94 ? 14.142 6.401 -5.524 1.00 79.62 94 SER A C 1
ATOM 7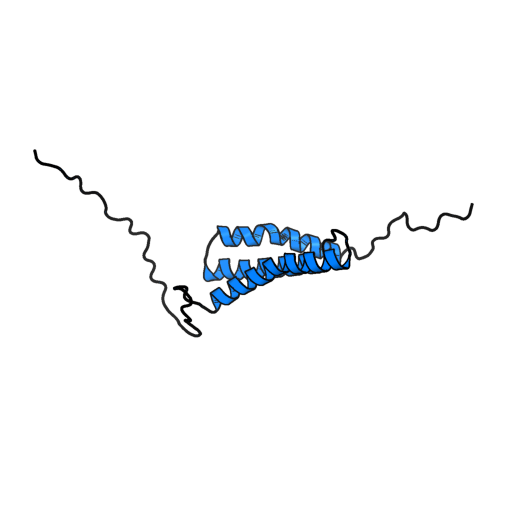48 O O . SER A 1 94 ? 13.840 6.053 -4.385 1.00 79.62 94 SER A O 1
ATOM 750 N N . VAL A 1 95 ? 13.418 7.300 -6.199 1.00 82.94 95 VAL A N 1
ATOM 751 C CA . VAL A 1 95 ? 12.259 7.986 -5.609 1.00 82.94 95 VAL A CA 1
ATOM 752 C C . VAL A 1 95 ? 11.116 6.997 -5.394 1.00 82.94 95 VAL A C 1
ATOM 754 O O . VAL A 1 95 ? 10.508 6.977 -4.323 1.00 82.94 95 VAL A O 1
ATOM 757 N N . GLY A 1 96 ? 10.870 6.122 -6.372 1.00 80.94 96 GLY A N 1
ATOM 758 C CA . GLY A 1 96 ? 9.864 5.064 -6.273 1.00 80.94 96 GLY A CA 1
ATOM 759 C C . GLY A 1 96 ? 10.180 4.068 -5.157 1.00 80.94 96 GLY A C 1
ATOM 760 O O . GLY A 1 96 ? 9.318 3.774 -4.327 1.00 80.94 96 GLY A O 1
ATOM 761 N N . ILE A 1 97 ? 11.436 3.620 -5.074 1.00 81.81 97 ILE A N 1
ATOM 762 C CA . ILE A 1 97 ? 11.898 2.694 -4.029 1.00 81.81 97 ILE A CA 1
ATOM 763 C C . ILE A 1 97 ? 11.742 3.328 -2.646 1.00 81.81 97 ILE A C 1
ATOM 765 O O . ILE A 1 97 ? 11.127 2.726 -1.770 1.00 81.81 97 ILE A O 1
ATOM 769 N N . LEU A 1 98 ? 12.232 4.557 -2.456 1.00 84.75 98 LEU A N 1
ATOM 770 C CA . LEU A 1 98 ? 12.113 5.267 -1.183 1.00 84.75 98 LEU A CA 1
ATOM 771 C C . LEU A 1 98 ? 10.646 5.468 -0.792 1.00 84.75 98 LEU A C 1
ATOM 773 O O . LEU A 1 98 ? 10.280 5.210 0.352 1.00 84.75 98 LEU A O 1
ATOM 777 N N . SER A 1 99 ? 9.788 5.850 -1.742 1.00 81.69 99 SER A N 1
ATOM 778 C CA . SER A 1 99 ? 8.360 6.060 -1.480 1.00 81.69 99 SER A CA 1
ATOM 779 C C . SER A 1 99 ? 7.634 4.795 -1.000 1.00 81.69 99 SER A C 1
ATOM 781 O O . SER A 1 99 ? 6.766 4.887 -0.134 1.00 81.69 99 SER A O 1
ATOM 783 N N . ALA A 1 100 ? 8.013 3.614 -1.501 1.00 83.50 100 ALA A N 1
ATOM 784 C CA . ALA A 1 100 ? 7.465 2.334 -1.055 1.00 83.50 100 ALA A CA 1
ATOM 785 C C . ALA A 1 100 ? 8.130 1.828 0.240 1.00 83.50 100 ALA A C 1
ATOM 787 O O . ALA A 1 100 ? 7.462 1.202 1.067 1.00 83.50 100 ALA A O 1
ATOM 788 N N . LEU A 1 101 ? 9.420 2.126 0.432 1.00 84.38 101 LEU A N 1
ATOM 789 C CA . LEU A 1 101 ? 10.234 1.672 1.559 1.00 84.38 101 LEU A CA 1
ATOM 790 C C . LEU A 1 101 ? 9.939 2.434 2.854 1.00 84.38 101 LEU A C 1
ATOM 792 O O . LEU A 1 101 ? 9.831 1.809 3.901 1.00 84.38 101 LEU A O 1
ATOM 796 N N . PHE A 1 102 ? 9.779 3.759 2.811 1.00 84.06 102 PHE A N 1
ATOM 797 C CA . PHE A 1 102 ? 9.539 4.578 4.007 1.00 84.06 102 PHE A CA 1
ATOM 798 C C . PHE A 1 102 ? 8.315 4.161 4.844 1.00 84.06 102 PHE A C 1
ATOM 800 O O . PHE A 1 102 ? 8.435 4.080 6.069 1.00 84.06 102 PHE A O 1
ATOM 807 N N . PRO A 1 103 ? 7.139 3.884 4.252 1.00 81.25 103 PRO A N 1
ATOM 808 C CA . PRO A 1 103 ? 5.965 3.503 5.031 1.00 81.25 103 PRO A CA 1
ATOM 809 C C . PRO A 1 103 ? 5.950 2.019 5.444 1.00 81.25 103 PRO A C 1
ATOM 811 O O . PRO A 1 103 ? 5.234 1.649 6.376 1.00 81.25 103 PRO A O 1
ATOM 814 N N . LEU A 1 104 ? 6.761 1.164 4.811 1.00 81.94 104 LEU A N 1
ATOM 815 C CA . LEU A 1 104 ? 6.761 -0.284 5.039 1.00 81.94 104 LEU A CA 1
ATOM 816 C C . LEU A 1 104 ? 7.120 -0.684 6.491 1.00 81.94 104 LEU A C 1
ATOM 818 O O . LEU A 1 104 ? 6.373 -1.474 7.072 1.00 81.94 104 LEU A O 1
ATOM 822 N N . PRO A 1 105 ? 8.147 -0.107 7.151 1.00 84.31 105 PRO A N 1
ATOM 823 C CA . PRO A 1 105 ? 8.417 -0.344 8.571 1.00 84.31 105 PRO A CA 1
ATOM 824 C C . PRO A 1 105 ? 7.252 0.027 9.493 1.00 84.31 105 PRO A C 1
ATOM 826 O O . PRO A 1 105 ? 7.002 -0.663 10.481 1.00 84.31 105 PRO A O 1
ATOM 829 N N . VAL A 1 106 ? 6.509 1.091 9.170 1.00 81.69 106 VAL A N 1
ATOM 830 C CA . VAL A 1 106 ? 5.345 1.524 9.959 1.00 81.69 106 VAL A CA 1
ATOM 831 C C . VAL A 1 106 ? 4.228 0.484 9.867 1.00 81.69 106 VAL A C 1
ATOM 833 O O . VAL A 1 106 ? 3.637 0.124 10.886 1.00 81.69 106 VAL A O 1
ATOM 836 N N . TYR A 1 107 ? 3.973 -0.047 8.668 1.00 81.00 107 TYR A N 1
ATOM 837 C CA . TYR A 1 107 ? 2.984 -1.108 8.463 1.00 81.00 107 TYR A CA 1
ATOM 838 C C . TYR A 1 107 ? 3.384 -2.406 9.168 1.00 81.00 107 TYR A C 1
ATOM 840 O O . TYR A 1 107 ? 2.566 -2.989 9.878 1.00 81.00 107 TYR A O 1
ATOM 848 N N . MET A 1 108 ? 4.652 -2.807 9.055 1.00 78.69 108 MET A N 1
ATOM 849 C CA . MET A 1 108 ? 5.187 -4.003 9.711 1.00 78.69 108 MET A CA 1
ATOM 850 C C . MET A 1 108 ? 5.123 -3.903 11.238 1.00 78.69 108 MET A C 1
ATOM 852 O O . MET A 1 108 ? 4.681 -4.843 11.893 1.00 78.69 108 MET A O 1
ATOM 856 N N . ARG A 1 109 ? 5.482 -2.751 11.819 1.00 80.06 109 ARG A N 1
ATOM 857 C CA . ARG A 1 109 ? 5.387 -2.517 13.269 1.00 80.06 109 ARG A CA 1
ATOM 858 C C . ARG A 1 109 ? 3.944 -2.603 13.766 1.00 80.06 109 ARG A C 1
ATOM 860 O O . ARG A 1 109 ? 3.683 -3.186 14.815 1.00 80.06 109 ARG A O 1
ATOM 867 N N . ASN A 1 110 ? 3.003 -2.024 13.026 1.00 79.88 110 ASN A N 1
ATOM 868 C CA . ASN A 1 110 ? 1.595 -2.030 13.423 1.00 79.88 110 ASN A CA 1
ATOM 869 C C . ASN A 1 110 ? 0.967 -3.422 13.278 1.00 79.88 110 ASN A C 1
ATOM 871 O O . ASN A 1 110 ? 0.119 -3.802 14.086 1.00 79.88 110 ASN A O 1
ATOM 875 N N . LEU A 1 111 ? 1.420 -4.207 12.300 1.00 78.31 111 LEU A N 1
ATOM 876 C CA . LEU A 1 111 ? 1.051 -5.611 12.177 1.00 78.31 111 LEU A CA 1
ATOM 877 C C . LEU A 1 111 ? 1.667 -6.455 13.308 1.00 78.31 111 LEU A C 1
ATOM 879 O O . LEU A 1 111 ? 0.976 -7.283 13.894 1.00 78.31 111 LEU A O 1
ATOM 883 N N . TYR A 1 112 ? 2.920 -6.185 13.683 1.00 79.44 112 TYR A N 1
ATOM 884 C CA . TYR A 1 112 ? 3.592 -6.824 14.815 1.00 79.44 112 TYR A CA 1
ATOM 885 C C . TYR A 1 112 ? 2.843 -6.590 16.132 1.00 79.44 112 TYR A C 1
ATOM 887 O O . TYR A 1 112 ? 2.467 -7.554 16.789 1.00 79.44 112 TYR A O 1
ATOM 895 N N . PHE A 1 113 ? 2.512 -5.340 16.482 1.00 74.12 113 PHE A N 1
ATOM 896 C CA . PHE A 1 113 ? 1.738 -5.059 17.699 1.00 74.12 113 PHE A CA 1
ATOM 897 C C . PHE A 1 113 ? 0.387 -5.780 17.730 1.00 74.12 113 PHE A C 1
ATOM 899 O O . PHE A 1 113 ? -0.020 -6.235 18.795 1.00 74.12 113 PHE A O 1
ATOM 906 N N . ARG A 1 114 ? -0.278 -5.944 16.580 1.00 70.81 114 ARG A N 1
ATOM 907 C CA . ARG A 1 114 ? -1.519 -6.726 16.484 1.00 70.81 114 ARG A CA 1
ATOM 908 C C . ARG A 1 114 ? -1.321 -8.214 16.773 1.00 70.81 114 ARG A C 1
ATOM 910 O O . ARG A 1 114 ? -2.169 -8.807 17.430 1.00 70.81 114 ARG A O 1
ATOM 917 N N . TYR A 1 115 ? -0.258 -8.826 16.256 1.00 69.88 115 TYR A N 1
ATOM 918 C CA . TYR A 1 115 ? 0.021 -10.242 16.514 1.00 69.88 115 TYR A CA 1
ATOM 919 C C . TYR A 1 115 ? 0.544 -10.478 17.935 1.00 69.88 115 TYR A C 1
ATOM 921 O O . TYR A 1 115 ? 0.255 -11.515 18.520 1.00 69.88 115 TYR A O 1
ATOM 929 N N . THR A 1 116 ? 1.272 -9.516 18.505 1.00 71.88 116 THR A N 1
ATOM 930 C CA . THR A 1 116 ? 1.861 -9.631 19.846 1.00 71.88 116 THR A CA 1
ATOM 931 C C . THR A 1 116 ? 0.881 -9.274 20.970 1.00 71.88 116 THR A C 1
ATOM 933 O O . THR A 1 116 ? 0.932 -9.896 22.023 1.00 71.88 116 THR A O 1
ATOM 936 N N . HIS A 1 117 ? -0.016 -8.300 20.780 1.00 63.19 117 HIS A N 1
ATOM 937 C CA . HIS A 1 117 ? -0.976 -7.862 21.802 1.00 63.19 117 HIS A CA 1
ATOM 938 C C . HIS A 1 117 ? -2.416 -8.135 21.345 1.00 63.19 117 HIS A C 1
ATOM 940 O O . HIS A 1 117 ? -3.110 -7.245 20.857 1.00 63.19 117 HIS A O 1
ATOM 946 N N . GLN A 1 118 ? -2.881 -9.374 21.532 1.00 59.41 118 GLN A N 1
ATOM 947 C CA . GLN A 1 118 ? -4.289 -9.759 21.329 1.00 59.41 118 GLN A CA 1
ATOM 948 C C . GLN A 1 118 ? -5.163 -9.616 22.590 1.00 59.41 118 GLN A C 1
ATOM 950 O O . GLN A 1 118 ? -6.315 -10.041 22.593 1.00 59.41 118 GLN A O 1
ATOM 955 N N . HIS A 1 119 ? -4.669 -8.964 23.645 1.00 53.34 119 HIS A N 1
ATOM 956 C CA . HIS A 1 119 ? -5.435 -8.744 24.872 1.00 53.34 119 HIS A CA 1
ATOM 957 C C . HIS A 1 119 ? -5.530 -7.254 25.204 1.00 53.34 119 HIS A C 1
ATOM 959 O O . HIS A 1 119 ? -4.620 -6.703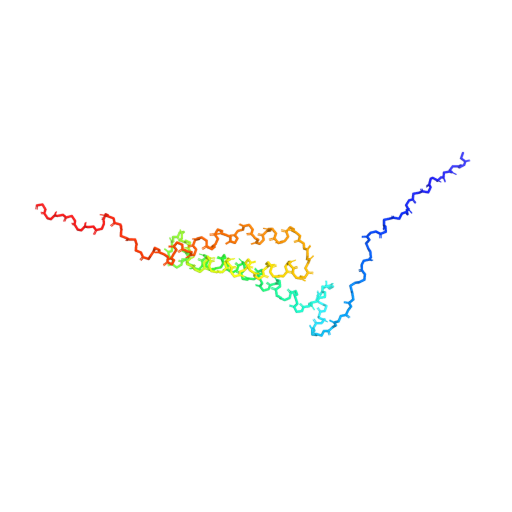 25.822 1.00 53.34 119 HIS A O 1
ATOM 965 N N . PRO A 1 120 ? -6.637 -6.578 24.855 1.00 56.34 120 PRO A N 1
ATOM 966 C CA . PRO A 1 120 ? -7.033 -5.386 25.575 1.00 56.34 120 PRO A CA 1
ATOM 967 C C . PRO A 1 120 ? -7.663 -5.837 26.898 1.00 56.34 120 PRO A C 1
ATOM 969 O O . PRO A 1 120 ? -8.882 -5.856 27.049 1.00 56.34 120 PRO A O 1
ATOM 972 N N . THR A 1 121 ? -6.843 -6.219 27.876 1.00 57.38 121 THR A N 1
ATOM 973 C CA . THR A 1 121 ? -7.269 -6.170 29.277 1.00 57.38 121 THR A CA 1
ATOM 974 C C . THR A 1 121 ? -7.295 -4.697 29.670 1.00 57.38 121 THR A C 1
ATOM 976 O O . THR A 1 121 ? -6.315 -4.140 30.154 1.00 57.38 121 THR A O 1
ATOM 979 N N . HIS A 1 122 ? -8.412 -4.024 29.384 1.00 60.53 122 HIS A N 1
ATOM 980 C CA . HIS A 1 122 ? -8.698 -2.736 30.004 1.00 60.53 122 HIS A CA 1
ATOM 981 C C . HIS A 1 122 ? -8.906 -2.974 31.509 1.00 60.53 122 HIS A C 1
ATOM 983 O O . HIS A 1 122 ? -9.826 -3.715 31.857 1.00 60.53 122 HIS A O 1
ATOM 989 N N . PRO A 1 123 ? -8.141 -2.319 32.403 1.00 59.19 123 PRO A N 1
ATOM 990 C CA . PRO A 1 123 ? -8.343 -2.430 33.854 1.00 59.19 123 PRO A CA 1
ATOM 991 C C . PRO A 1 123 ? -9.716 -1.911 34.317 1.00 59.19 123 PRO A C 1
ATOM 993 O O . PRO A 1 123 ? -10.133 -2.153 35.438 1.00 59.19 123 PRO A O 1
ATOM 996 N N . GLY A 1 124 ? -10.432 -1.173 33.460 1.00 60.88 124 GLY A N 1
ATOM 997 C CA . GLY A 1 124 ? -11.742 -0.588 33.764 1.00 60.88 124 GLY A CA 1
ATOM 998 C C . GLY A 1 124 ? -12.953 -1.483 33.474 1.00 60.88 124 GLY A C 1
ATOM 999 O O . GLY A 1 124 ? -14.074 -1.012 33.628 1.00 60.88 124 GLY A O 1
ATOM 1000 N N . ASN A 1 125 ? -12.753 -2.729 33.029 1.00 62.28 125 ASN A N 1
ATOM 1001 C CA . ASN A 1 125 ? -13.840 -3.691 32.782 1.00 62.28 125 ASN A CA 1
ATOM 1002 C C . ASN A 1 125 ? -14.107 -4.626 33.974 1.00 62.28 125 ASN A C 1
ATOM 1004 O O . ASN A 1 125 ? -14.899 -5.562 33.857 1.00 62.28 125 ASN A O 1
ATOM 1008 N N . GLU A 1 126 ? -13.453 -4.389 35.108 1.00 73.25 126 GLU A N 1
ATOM 1009 C CA . GLU A 1 126 ? -13.765 -5.085 36.350 1.00 73.25 126 GLU A CA 1
ATOM 1010 C C . GLU A 1 126 ? -15.175 -4.667 36.805 1.00 73.25 126 GLU A C 1
ATOM 1012 O O . GLU A 1 126 ? -15.456 -3.465 36.894 1.00 73.25 126 GLU A O 1
ATOM 1017 N N . PRO A 1 127 ? -16.100 -5.617 37.053 1.00 73.38 127 PRO A N 1
ATOM 1018 C CA . PRO A 1 127 ? -17.378 -5.298 37.669 1.00 73.38 127 PRO A CA 1
ATOM 1019 C C . PRO A 1 127 ? -17.096 -4.549 38.967 1.00 73.38 127 PRO A C 1
ATOM 1021 O O . PRO A 1 127 ? -16.369 -5.059 39.821 1.00 73.38 127 PRO A O 1
ATOM 1024 N N . ARG A 1 128 ? -17.628 -3.326 39.100 1.00 77.25 128 ARG A N 1
ATOM 1025 C CA . ARG A 1 128 ? -17.502 -2.577 40.354 1.00 77.25 128 ARG A CA 1
ATOM 1026 C C . ARG A 1 128 ? -17.959 -3.486 41.505 1.00 77.25 128 ARG A C 1
ATOM 1028 O O . ARG A 1 128 ? -18.984 -4.156 41.337 1.00 77.25 128 ARG A O 1
ATOM 1035 N N . PRO A 1 129 ? -17.214 -3.542 42.626 1.00 79.62 129 PRO A N 1
ATOM 1036 C CA . PRO A 1 129 ? -17.632 -4.322 43.780 1.00 79.62 129 PRO A CA 1
ATOM 1037 C C . PRO A 1 129 ? -19.059 -3.918 44.167 1.00 79.62 129 PRO A C 1
ATOM 1039 O O . PRO A 1 129 ? -19.359 -2.722 44.114 1.00 79.62 129 PRO A O 1
ATOM 1042 N N . PRO A 1 130 ? -19.941 -4.870 44.515 1.00 81.62 130 PRO A N 1
ATOM 1043 C CA . PRO A 1 130 ? -21.213 -4.517 45.118 1.00 81.62 130 PRO A CA 1
ATOM 1044 C C . PRO A 1 130 ? -20.917 -3.812 46.447 1.00 81.62 130 PRO A C 1
ATOM 1046 O O . PRO A 1 130 ? -20.312 -4.398 47.345 1.00 81.62 130 PRO A O 1
ATOM 1049 N N . GLU A 1 131 ? -21.258 -2.528 46.483 1.00 70.25 131 GLU A N 1
ATOM 1050 C CA . GLU A 1 131 ? -21.276 -1.662 47.663 1.00 70.25 131 GLU A CA 1
ATOM 1051 C C . GLU A 1 131 ? -22.376 -2.061 48.657 1.00 70.25 131 GLU A C 1
ATOM 1053 O O . GLU A 1 131 ? -23.440 -2.553 48.209 1.00 70.25 131 GLU A O 1
#

Sequence (131 aa):
MPAGKRPRDGMCSWQRQPMHSFHLLADAAIAGITVNGWKILGWSGNVVFGARFIIQWIASERARKSVIPVGFWECSAIGSILLLIYFTFYRHDSVGILSALFPLPVYMRNLYFRYTHQHPTHPGNEPRPPE

Secondary structure (DSSP, 8-state):
------------------------S---EETTEE--HHHHHHHHHHHHHHHHHHHHHHHHHHHTS----HHHHHHHHHHHHHHHHHIIIII--HHHHHHHHTTHHHHHHHHHHHHH------GGGSPPP--